Protein AF-A0A7Y3GIX7-F1 (afdb_monomer_lite)

Secondary structure (DSSP, 8-state):
--SSS-SEEEEEEEEE-TTS-EEEEEEEEE-TTT-----HHHHT--SSSS-S----STT-SS-GGGS---

Structure (mmCIF, N/CA/C/O backbone):
data_AF-A0A7Y3GIX7-F1
#
_entry.id   AF-A0A7Y3GIX7-F1
#
loop_
_atom_site.group_PDB
_atom_site.id
_atom_site.type_symbol
_atom_site.label_atom_id
_atom_site.label_alt_id
_atom_site.label_comp_id
_atom_site.label_asym_id
_atom_site.label_entity_id
_atom_site.label_seq_id
_atom_site.pdbx_PDB_ins_code
_atom_site.Cartn_x
_atom_site.Cartn_y
_atom_site.Cartn_z
_atom_site.occupancy
_atom_site.B_iso_or_equiv
_atom_site.auth_seq_id
_atom_site.auth_comp_id
_atom_site.auth_asym_id
_atom_site.auth_atom_id
_atom_site.pdbx_PDB_model_num
ATOM 1 N N . CYS A 1 1 ? -3.076 2.385 -9.454 1.00 93.25 1 CYS A N 1
ATOM 2 C CA . CYS A 1 1 ? -1.680 2.096 -9.845 1.00 93.25 1 CYS A CA 1
ATOM 3 C C . CYS A 1 1 ? -1.564 2.223 -11.361 1.00 93.25 1 CYS A C 1
ATOM 5 O O . CYS A 1 1 ? -2.321 1.531 -12.044 1.00 93.25 1 CYS A O 1
ATOM 7 N N . PRO A 1 2 ? -0.704 3.130 -11.855 1.00 95.06 2 PRO A N 1
ATOM 8 C CA . PRO A 1 2 ? -0.578 3.446 -13.275 1.00 95.06 2 PRO A CA 1
ATOM 9 C C . PRO A 1 2 ? 0.400 2.523 -14.021 1.00 95.06 2 PRO A C 1
ATOM 11 O O . PRO A 1 2 ? 0.534 2.646 -15.230 1.00 95.06 2 PRO A O 1
ATOM 14 N N . THR A 1 3 ? 1.093 1.613 -13.331 1.00 95.06 3 THR A N 1
ATOM 15 C CA . THR A 1 3 ? 2.074 0.717 -13.957 1.00 95.06 3 THR A CA 1
ATOM 16 C C . THR A 1 3 ? 1.400 -0.468 -14.654 1.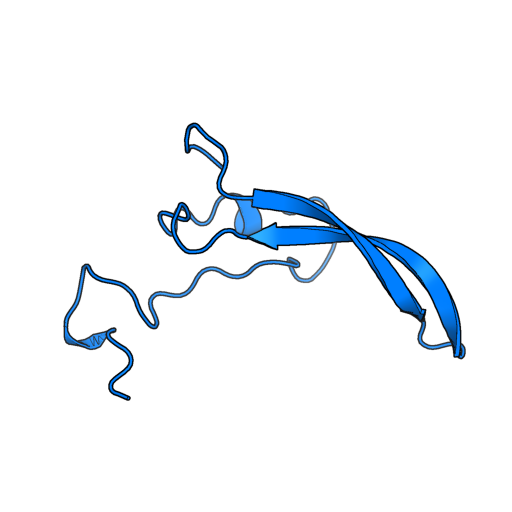00 95.06 3 THR A C 1
ATOM 18 O O . THR A 1 3 ? 0.324 -0.918 -14.241 1.00 95.06 3 THR A O 1
ATOM 21 N N . SER A 1 4 ? 2.067 -1.001 -15.681 1.00 94.00 4 SER A N 1
ATOM 22 C CA . SER A 1 4 ? 1.732 -2.270 -16.331 1.00 94.00 4 SER A CA 1
ATOM 23 C C . SER A 1 4 ? 2.982 -3.159 -16.351 1.00 94.00 4 SER A C 1
ATOM 25 O O . SER A 1 4 ? 3.945 -2.802 -17.028 1.00 94.00 4 SER A O 1
ATOM 27 N N . PRO A 1 5 ? 3.021 -4.272 -15.596 1.00 94.50 5 PRO A N 1
ATOM 28 C CA . PRO A 1 5 ? 1.988 -4.778 -14.684 1.00 94.50 5 PRO A CA 1
ATOM 29 C C . PRO A 1 5 ? 1.753 -3.872 -13.459 1.00 94.50 5 PRO A C 1
ATOM 31 O O . PRO A 1 5 ? 2.617 -3.081 -13.071 1.00 94.50 5 PRO A O 1
ATOM 34 N N . LYS A 1 6 ? 0.576 -3.991 -12.825 1.00 94.69 6 LYS A N 1
ATOM 35 C CA . LYS A 1 6 ? 0.247 -3.231 -11.605 1.00 94.69 6 LYS A CA 1
ATOM 36 C C . LYS A 1 6 ? 1.202 -3.607 -10.466 1.00 94.69 6 LYS A C 1
ATOM 38 O O . LYS A 1 6 ? 1.500 -4.779 -10.263 1.00 94.69 6 LYS A O 1
ATOM 43 N N . ALA A 1 7 ? 1.628 -2.608 -9.697 1.00 96.81 7 ALA A N 1
ATOM 44 C CA . ALA A 1 7 ? 2.458 -2.789 -8.504 1.00 96.81 7 ALA A CA 1
ATOM 45 C C . ALA A 1 7 ? 1.657 -3.058 -7.214 1.00 96.81 7 ALA A C 1
ATOM 47 O O . ALA A 1 7 ? 2.253 -3.325 -6.181 1.00 96.81 7 ALA A O 1
ATOM 48 N N . ILE A 1 8 ? 0.325 -2.959 -7.247 1.00 96.44 8 ILE A N 1
ATOM 49 C CA . ILE A 1 8 ? -0.561 -3.213 -6.099 1.00 96.44 8 ILE A CA 1
ATOM 50 C C . ILE A 1 8 ? -1.561 -4.317 -6.443 1.00 96.44 8 ILE A C 1
ATOM 52 O O . ILE A 1 8 ? -2.113 -4.318 -7.547 1.00 96.44 8 ILE A O 1
ATOM 56 N N . TYR A 1 9 ? -1.814 -5.208 -5.489 1.00 95.62 9 TYR A N 1
ATOM 57 C CA . TYR A 1 9 ? -2.789 -6.294 -5.576 1.00 95.62 9 TYR A CA 1
ATOM 58 C C . TYR A 1 9 ? -3.475 -6.540 -4.228 1.00 95.62 9 TYR A C 1
ATOM 60 O O . TYR A 1 9 ? -3.025 -6.035 -3.204 1.00 95.62 9 TYR A O 1
ATOM 68 N N . LEU A 1 10 ? -4.579 -7.288 -4.229 1.00 95.38 10 LEU A N 1
ATOM 69 C CA . LEU A 1 10 ? -5.234 -7.753 -3.006 1.00 95.38 10 LEU A CA 1
ATOM 70 C C . LEU A 1 10 ? -4.743 -9.166 -2.681 1.00 95.38 10 LEU A C 1
ATOM 72 O O . LEU A 1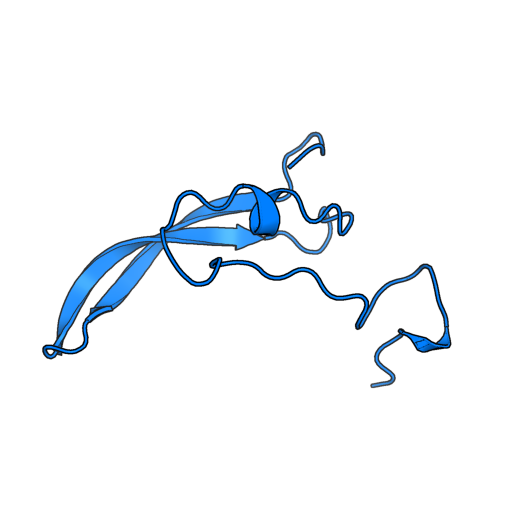 10 ? -4.707 -10.020 -3.566 1.00 95.38 10 LEU A O 1
ATOM 76 N N . LYS A 1 11 ? -4.362 -9.403 -1.424 1.00 95.50 11 LYS A N 1
ATOM 77 C CA . LYS A 1 11 ? -4.056 -10.731 -0.879 1.00 95.50 11 LYS A CA 1
ATOM 78 C C . LYS A 1 11 ? -5.094 -11.100 0.178 1.00 95.50 11 LYS A C 1
ATOM 80 O O . LYS A 1 11 ? -5.509 -10.236 0.947 1.00 95.50 11 LYS A O 1
ATOM 85 N N . ASN A 1 12 ? -5.494 -12.366 0.229 1.00 96.75 12 ASN A N 1
ATOM 86 C CA . ASN A 1 12 ? -6.308 -12.869 1.334 1.00 96.75 12 ASN A CA 1
ATOM 87 C C . ASN A 1 12 ? -5.424 -13.034 2.575 1.00 96.75 12 ASN A C 1
ATOM 89 O O . ASN A 1 12 ? -4.308 -13.542 2.465 1.00 96.75 12 ASN A O 1
ATOM 93 N N . ASP A 1 13 ? -5.917 -12.596 3.727 1.00 95.50 13 ASP A N 1
ATOM 94 C CA . ASP A 1 13 ? -5.231 -12.692 5.013 1.00 95.50 13 ASP A CA 1
ATOM 95 C C . ASP A 1 13 ? -6.246 -12.894 6.149 1.00 95.50 13 ASP A C 1
ATOM 97 O O . ASP A 1 13 ? -7.434 -12.605 5.981 1.00 95.50 13 ASP A O 1
ATOM 101 N N . ILE A 1 14 ? -5.787 -13.387 7.299 1.00 96.44 14 ILE A N 1
ATOM 102 C CA . ILE A 1 14 ? -6.616 -13.547 8.500 1.00 96.44 14 ILE A CA 1
ATOM 103 C C . ILE A 1 14 ? -6.156 -12.515 9.524 1.00 96.44 14 ILE A C 1
ATOM 105 O O . ILE A 1 14 ? -5.006 -12.534 9.957 1.00 96.44 14 ILE A O 1
ATOM 109 N N . VAL A 1 15 ? -7.054 -11.612 9.917 1.00 93.69 15 VAL A N 1
ATOM 110 C CA . VAL A 1 15 ? -6.768 -10.561 10.903 1.00 93.69 15 VAL A CA 1
ATOM 111 C C . VAL A 1 15 ? -7.566 -10.783 12.178 1.00 93.69 15 VAL A C 1
ATOM 113 O O . VAL A 1 15 ? -8.719 -11.214 12.132 1.00 93.69 15 VAL A O 1
ATOM 116 N N . THR A 1 16 ? -6.962 -10.461 13.319 1.00 95.81 16 THR A N 1
ATOM 117 C CA . THR A 1 16 ? -7.651 -10.453 14.612 1.00 95.81 16 THR A CA 1
ATOM 118 C C . THR A 1 16 ? -8.317 -9.099 14.814 1.00 95.81 16 THR A C 1
ATOM 120 O O . THR A 1 16 ? -7.652 -8.061 14.800 1.00 95.81 16 THR A O 1
ATOM 123 N N . ALA A 1 17 ? -9.635 -9.104 14.973 1.00 91.25 17 ALA A N 1
ATOM 124 C CA . ALA A 1 17 ? -10.419 -7.921 15.279 1.00 91.25 17 ALA A CA 1
ATOM 125 C C . ALA A 1 17 ? -10.259 -7.516 16.762 1.00 91.25 17 ALA A C 1
ATOM 127 O O . ALA A 1 17 ? -9.819 -8.323 17.585 1.00 91.25 17 ALA A O 1
ATOM 128 N N . PRO A 1 18 ? -10.606 -6.269 17.135 1.00 92.19 18 PRO A N 1
ATOM 129 C CA . PRO A 1 18 ? -10.473 -5.789 18.516 1.00 92.19 18 PRO A CA 1
ATOM 130 C C . PRO A 1 18 ? -11.265 -6.593 19.559 1.00 92.19 18 PRO A C 1
ATOM 132 O O . PRO A 1 18 ? -10.934 -6.553 20.738 1.00 92.19 18 PRO A O 1
ATOM 135 N N . ASP A 1 19 ? -12.304 -7.311 19.133 1.00 94.75 19 ASP A N 1
ATOM 136 C CA . ASP A 1 19 ? -13.137 -8.191 19.959 1.00 94.75 19 ASP A CA 1
ATOM 137 C C . ASP A 1 19 ? -12.532 -9.597 20.162 1.00 94.75 19 ASP A C 1
ATOM 139 O O . ASP A 1 19 ? -13.125 -10.431 20.841 1.00 94.75 19 ASP A O 1
ATOM 143 N N . GLY A 1 20 ? -11.353 -9.866 19.589 1.00 93.44 20 GLY A N 1
ATOM 144 C CA . GLY A 1 20 ? -10.662 -11.155 19.657 1.00 93.44 20 GLY A CA 1
ATOM 145 C C . GLY A 1 20 ? -11.088 -12.162 18.586 1.00 93.44 20 GLY A C 1
ATOM 146 O O . GLY A 1 20 ? -10.481 -13.229 18.488 1.00 93.44 20 GLY A O 1
ATOM 147 N N . ASN A 1 21 ? -12.078 -11.837 17.750 1.00 95.44 21 ASN A N 1
ATOM 148 C CA . ASN A 1 21 ? -12.501 -12.705 16.656 1.00 95.44 21 ASN A CA 1
ATOM 149 C C . ASN A 1 21 ? -11.512 -12.643 15.484 1.00 95.44 21 ASN A C 1
ATOM 151 O O . ASN A 1 21 ? -10.855 -11.628 15.247 1.00 95.44 21 ASN A O 1
ATOM 155 N N . THR A 1 22 ? -11.415 -13.729 14.715 1.00 95.88 22 THR A N 1
ATOM 156 C CA . THR A 1 22 ? -10.598 -13.768 13.492 1.00 95.88 22 THR A CA 1
ATOM 157 C C . THR A 1 22 ? 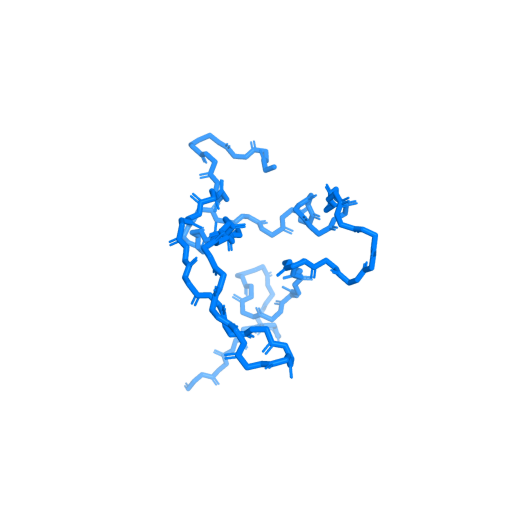-11.472 -13.560 12.261 1.00 95.88 22 THR A C 1
ATOM 159 O O . THR A 1 22 ? -12.563 -14.119 12.155 1.00 95.88 22 THR A O 1
ATOM 162 N N . LEU A 1 23 ? -11.004 -12.733 11.327 1.00 95.25 23 LEU A N 1
ATOM 163 C CA . LEU A 1 23 ? -11.728 -12.373 10.112 1.00 95.25 23 LEU A CA 1
ATOM 164 C C . LEU A 1 23 ? -10.847 -12.607 8.887 1.00 95.25 23 LEU A C 1
ATOM 166 O O . LEU A 1 23 ? -9.718 -12.119 8.822 1.00 95.25 23 LEU A O 1
ATOM 170 N N . ALA A 1 24 ? -11.384 -13.315 7.894 1.00 95.62 24 ALA A N 1
ATOM 171 C CA . ALA A 1 24 ? -10.765 -13.414 6.580 1.00 95.62 24 ALA A CA 1
ATOM 172 C C . ALA A 1 24 ? -11.032 -12.121 5.797 1.00 95.62 24 ALA A C 1
ATOM 174 O O . ALA A 1 24 ? -12.183 -11.760 5.544 1.00 95.62 24 ALA A O 1
ATOM 175 N N . VAL A 1 25 ? -9.970 -11.415 5.419 1.00 94.06 25 VAL A N 1
ATOM 176 C CA . VAL A 1 25 ? -10.039 -10.115 4.744 1.00 94.06 25 VAL A CA 1
ATOM 177 C C . VAL A 1 25 ? -9.107 -10.070 3.538 1.00 94.06 25 VAL A C 1
ATOM 179 O O . VAL A 1 25 ? -8.154 -10.838 3.429 1.00 94.06 25 VAL A O 1
ATOM 182 N N . GLN A 1 26 ? -9.368 -9.134 2.628 1.0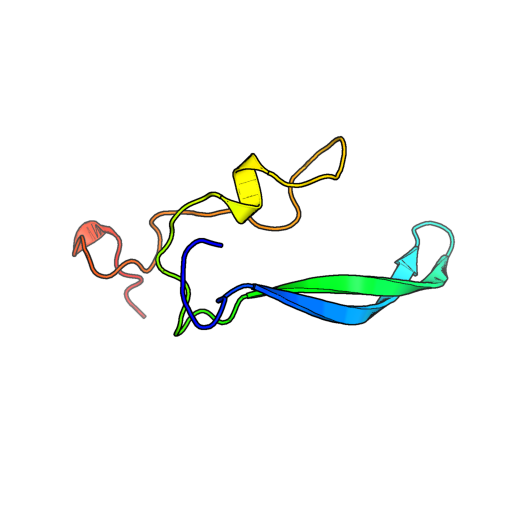0 94.25 26 GLN A N 1
ATOM 183 C CA . GLN A 1 26 ? -8.466 -8.823 1.523 1.00 94.25 26 GLN A CA 1
ATOM 184 C C . GLN A 1 26 ? -7.647 -7.579 1.861 1.00 94.25 26 GLN A C 1
ATOM 186 O O . GLN A 1 26 ? -8.188 -6.476 1.942 1.00 94.25 26 GLN A O 1
ATOM 191 N N . LEU A 1 27 ? -6.339 -7.751 2.038 1.00 93.69 27 LEU A N 1
ATOM 192 C CA . LEU A 1 27 ? -5.410 -6.662 2.322 1.00 93.69 27 LEU A CA 1
ATOM 193 C C . LEU A 1 27 ? -4.673 -6.235 1.054 1.00 93.69 27 LEU A C 1
ATOM 195 O O . LEU A 1 27 ? -4.301 -7.083 0.238 1.00 93.69 27 LEU A O 1
ATOM 199 N N . PRO A 1 28 ? -4.414 -4.931 0.873 1.00 95.31 28 PRO A N 1
ATOM 200 C CA . PRO A 1 28 ? -3.572 -4.486 -0.217 1.00 95.31 28 PRO A CA 1
ATOM 201 C C . PRO A 1 28 ? -2.118 -4.898 0.040 1.00 95.31 28 PRO A C 1
ATOM 203 O O . PRO A 1 28 ? -1.587 -4.737 1.137 1.00 95.31 28 PRO A O 1
ATOM 206 N N . PHE A 1 29 ? -1.458 -5.394 -0.997 1.00 95.44 29 PHE A N 1
ATOM 207 C CA . PHE A 1 29 ? -0.036 -5.698 -1.015 1.00 95.44 29 PHE A CA 1
ATOM 208 C C . PHE A 1 29 ? 0.627 -4.917 -2.148 1.00 95.44 29 PHE A C 1
ATOM 210 O O . PHE A 1 29 ? 0.088 -4.821 -3.254 1.00 95.44 29 PHE A O 1
ATOM 217 N N . VAL A 1 30 ? 1.809 -4.365 -1.873 1.00 95.69 30 VAL A N 1
ATOM 218 C CA . VAL A 1 30 ? 2.591 -3.580 -2.832 1.00 95.69 30 VAL A CA 1
ATOM 219 C C . VAL A 1 30 ? 3.879 -4.318 -3.180 1.00 95.69 30 VAL A C 1
ATOM 221 O O . VAL A 1 30 ? 4.703 -4.587 -2.312 1.00 95.69 30 VAL A O 1
ATOM 224 N N . ASP A 1 31 ? 4.085 -4.592 -4.466 1.00 94.56 31 ASP A N 1
ATOM 225 C CA . ASP A 1 31 ? 5.385 -4.998 -4.992 1.00 94.56 31 ASP A CA 1
ATOM 226 C C . ASP A 1 31 ? 6.282 -3.761 -5.135 1.00 94.56 31 ASP A C 1
ATOM 228 O O . ASP A 1 31 ? 6.160 -2.978 -6.084 1.00 94.56 31 ASP A O 1
A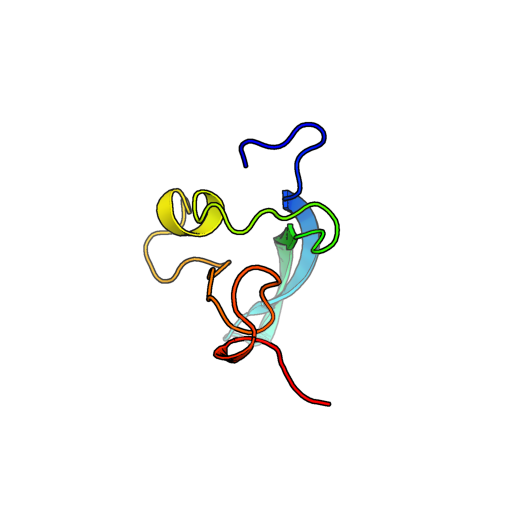TOM 232 N N . LEU A 1 32 ? 7.191 -3.585 -4.174 1.00 90.12 32 LEU A N 1
ATOM 233 C CA . LEU A 1 32 ? 8.114 -2.451 -4.127 1.00 90.12 32 LEU A CA 1
ATOM 234 C C . LEU A 1 32 ? 9.054 -2.388 -5.337 1.00 90.12 32 LEU A C 1
ATOM 236 O O . LEU A 1 32 ? 9.459 -1.293 -5.710 1.00 90.12 32 LEU A O 1
ATOM 240 N N . LYS A 1 33 ? 9.350 -3.514 -6.005 1.00 90.56 33 LYS A N 1
ATOM 241 C CA . LYS A 1 33 ? 10.204 -3.518 -7.208 1.00 90.56 33 LYS A CA 1
ATOM 242 C C . LYS A 1 33 ? 9.514 -2.881 -8.414 1.00 90.56 33 LYS A C 1
ATOM 244 O O . LYS A 1 33 ? 10.183 -2.429 -9.337 1.00 90.56 33 LYS A O 1
ATOM 249 N N . ARG A 1 34 ? 8.178 -2.865 -8.422 1.00 92.69 34 ARG A N 1
ATOM 250 C CA . ARG A 1 34 ? 7.350 -2.281 -9.492 1.00 92.69 34 ARG A CA 1
ATOM 251 C C . ARG A 1 34 ? 6.737 -0.941 -9.096 1.00 92.69 34 ARG A C 1
ATOM 253 O O . ARG A 1 34 ? 6.228 -0.219 -9.951 1.00 92.69 34 ARG A O 1
ATOM 260 N N . CYS A 1 35 ? 6.716 -0.621 -7.806 1.00 93.62 35 CYS A N 1
ATOM 261 C CA . CYS A 1 35 ? 6.125 0.606 -7.302 1.00 93.62 35 CYS A CA 1
ATOM 262 C C . CYS A 1 35 ? 6.973 1.819 -7.702 1.00 93.62 35 CYS A C 1
ATOM 264 O O . CYS A 1 35 ? 8.139 1.920 -7.347 1.00 93.62 35 CYS A O 1
ATOM 266 N N . VAL A 1 36 ? 6.355 2.778 -8.392 1.00 93.19 36 VAL A N 1
ATOM 267 C CA . VAL A 1 36 ? 7.013 4.024 -8.832 1.00 93.19 36 VAL A CA 1
ATOM 268 C C . VAL A 1 36 ? 6.739 5.218 -7.907 1.00 93.19 36 VAL A C 1
ATOM 270 O O . VAL A 1 36 ? 6.986 6.358 -8.279 1.00 93.19 36 VAL A O 1
ATOM 273 N N . GLY A 1 37 ? 6.144 4.993 -6.730 1.00 94.00 37 GLY A N 1
ATOM 274 C CA . GLY A 1 37 ? 5.860 6.071 -5.770 1.00 94.00 37 GLY A CA 1
ATOM 275 C C . GLY A 1 37 ? 4.776 7.072 -6.206 1.00 94.00 37 GLY A C 1
ATOM 276 O O . GLY A 1 37 ? 4.757 8.198 -5.731 1.00 94.00 37 GLY A O 1
ATOM 277 N N . CYS A 1 38 ? 3.856 6.688 -7.100 1.00 95.19 38 CYS A N 1
ATOM 278 C CA . CYS A 1 38 ? 2.853 7.603 -7.680 1.00 95.19 38 CYS A CA 1
ATOM 279 C C . CYS A 1 38 ? 1.761 8.137 -6.724 1.00 95.19 38 CYS A C 1
ATOM 281 O O . CYS A 1 38 ? 0.952 8.955 -7.146 1.00 95.19 38 CYS A O 1
ATOM 283 N N . GLY A 1 39 ? 1.628 7.609 -5.503 1.00 95.62 39 GLY A N 1
ATOM 284 C CA . GLY A 1 39 ? 0.617 8.052 -4.525 1.00 95.62 39 GLY A CA 1
ATOM 285 C C . GLY A 1 39 ? -0.857 7.729 -4.832 1.00 95.62 39 GLY A C 1
ATOM 286 O O . GLY A 1 39 ? -1.717 7.945 -3.983 1.00 95.62 39 GLY A O 1
ATOM 287 N N . ILE A 1 40 ? -1.200 7.157 -5.996 1.00 96.69 40 ILE A N 1
ATOM 288 C CA . ILE A 1 40 ? -2.610 6.882 -6.357 1.00 96.69 40 ILE A CA 1
ATOM 289 C C . ILE A 1 40 ? -3.288 5.917 -5.371 1.00 96.69 40 ILE A C 1
ATOM 291 O O . ILE A 1 40 ? -4.470 6.071 -5.083 1.00 96.69 40 ILE A O 1
ATOM 295 N N . CYS A 1 41 ? -2.568 4.907 -4.873 1.00 96.38 41 CYS A N 1
ATOM 296 C CA . CYS A 1 41 ? -3.108 3.942 -3.906 1.00 96.38 41 CYS A CA 1
ATOM 297 C C . CYS A 1 41 ? -3.496 4.587 -2.570 1.00 96.38 41 CYS A C 1
ATOM 299 O O . CYS A 1 41 ? -4.493 4.191 -1.976 1.00 96.38 41 CYS A O 1
ATOM 301 N N . GLU A 1 42 ? -2.737 5.588 -2.136 1.00 96.81 42 GLU A N 1
ATOM 302 C CA . GLU A 1 42 ? -3.030 6.383 -0.950 1.00 96.81 42 GLU A CA 1
ATOM 303 C C . GLU A 1 42 ? -4.214 7.325 -1.212 1.00 96.81 42 GLU A C 1
ATOM 305 O O . GLU A 1 42 ? -5.206 7.296 -0.488 1.00 96.81 42 GLU A O 1
ATOM 310 N N . ASN A 1 43 ? -4.164 8.092 -2.308 1.00 95.75 43 ASN A N 1
ATOM 311 C CA . ASN A 1 43 ? -5.174 9.103 -2.642 1.00 95.75 43 ASN A CA 1
ATOM 312 C C . ASN A 1 43 ? -6.557 8.520 -2.982 1.00 95.75 43 ASN A C 1
ATOM 314 O O . ASN A 1 43 ? -7.577 9.154 -2.725 1.00 95.75 43 ASN A O 1
ATOM 318 N N . LYS A 1 44 ? -6.599 7.335 -3.600 1.00 95.19 44 LYS A N 1
ATOM 319 C CA . LYS A 1 44 ? -7.836 6.667 -4.039 1.00 95.19 44 LYS A CA 1
ATOM 320 C C . LYS A 1 44 ? -8.231 5.504 -3.136 1.00 95.19 44 LYS A C 1
ATOM 322 O O . LYS A 1 44 ? -8.973 4.627 -3.573 1.00 95.19 44 LYS A O 1
ATOM 327 N N . CYS A 1 45 ? -7.726 5.468 -1.903 1.00 95.25 45 CYS A N 1
ATOM 328 C CA . CYS A 1 45 ? -8.131 4.447 -0.951 1.00 95.25 45 CYS A CA 1
ATOM 329 C C . CYS A 1 45 ? -9.657 4.524 -0.730 1.00 95.25 45 CYS A C 1
ATOM 331 O O . CYS A 1 45 ? -10.164 5.600 -0.417 1.00 95.25 45 CYS A O 1
ATOM 333 N N . PRO A 1 46 ? -10.407 3.418 -0.905 1.00 93.75 46 PRO A N 1
ATOM 334 C CA . PRO A 1 46 ? -11.866 3.436 -0.776 1.00 93.75 46 PRO A CA 1
ATOM 335 C C . PRO A 1 46 ? -12.342 3.471 0.685 1.00 93.75 46 PRO A C 1
ATOM 337 O O . PRO A 1 46 ? -13.529 3.665 0.944 1.00 93.75 46 PRO A O 1
ATOM 340 N N . VAL A 1 47 ? -11.440 3.252 1.644 1.00 91.88 47 VAL A N 1
ATOM 341 C CA . VAL A 1 47 ? -11.767 3.224 3.071 1.00 91.88 47 VAL A CA 1
ATOM 342 C C . VAL A 1 47 ? -11.963 4.650 3.579 1.00 91.88 47 VAL A C 1
ATOM 344 O O . VAL A 1 47 ? -11.116 5.518 3.378 1.00 91.88 47 VAL A O 1
ATOM 347 N N . ARG A 1 48 ? -13.073 4.887 4.283 1.00 87.81 48 ARG A N 1
ATOM 348 C CA . ARG A 1 48 ? -13.298 6.134 5.020 1.00 87.81 48 ARG A CA 1
ATOM 349 C C . ARG A 1 48 ? -12.424 6.117 6.273 1.00 87.81 48 ARG A C 1
ATOM 351 O O . ARG A 1 48 ? -12.756 5.445 7.242 1.00 87.81 48 ARG A O 1
ATOM 358 N N . GLY A 1 49 ? -11.293 6.811 6.231 1.00 91.69 49 GLY A N 1
ATOM 359 C CA . GLY A 1 49 ? -10.337 6.859 7.333 1.00 91.69 49 GLY A CA 1
ATOM 360 C C . GLY A 1 49 ? -8.902 6.946 6.834 1.00 91.69 49 GLY A C 1
ATOM 361 O O . GLY A 1 49 ? -8.630 7.544 5.794 1.00 91.69 49 GLY A O 1
ATOM 362 N N . LEU A 1 50 ? -7.979 6.353 7.591 1.00 93.56 50 LEU A N 1
ATOM 363 C CA . LEU A 1 50 ? -6.580 6.291 7.189 1.00 93.56 50 LEU A CA 1
ATOM 364 C C . LEU A 1 50 ? -6.402 5.312 6.017 1.00 93.56 50 LEU A C 1
ATOM 366 O O . LEU A 1 50 ? -6.914 4.191 6.078 1.00 93.56 50 LEU A O 1
ATOM 370 N N . PRO A 1 51 ? -5.656 5.700 4.969 1.00 95.19 51 PRO A N 1
ATOM 371 C CA . PRO A 1 51 ? -5.386 4.812 3.855 1.00 95.19 51 PRO A CA 1
ATOM 372 C C . PRO A 1 51 ? -4.482 3.661 4.301 1.00 95.19 51 PRO A C 1
ATOM 374 O O . PRO A 1 51 ? -3.538 3.850 5.069 1.00 95.19 51 PRO A O 1
ATOM 377 N N . ALA A 1 52 ? -4.746 2.469 3.769 1.00 94.38 52 ALA A N 1
ATOM 378 C CA . ALA A 1 52 ? -3.965 1.271 4.078 1.00 94.38 52 ALA A CA 1
ATOM 379 C C . ALA A 1 52 ? -2.526 1.318 3.525 1.00 94.38 52 ALA A C 1
ATOM 381 O O . ALA A 1 52 ? -1.657 0.594 3.999 1.00 94.38 52 ALA A O 1
ATOM 382 N N . ILE A 1 53 ? -2.268 2.158 2.518 1.00 95.69 53 ILE A N 1
ATOM 383 C CA . ILE A 1 53 ? -0.936 2.380 1.950 1.00 95.69 53 ILE A CA 1
ATOM 384 C C . ILE A 1 53 ? -0.618 3.865 2.042 1.00 95.69 53 ILE A C 1
ATOM 386 O O . ILE A 1 53 ? -1.449 4.695 1.678 1.00 95.69 53 ILE A O 1
ATOM 390 N N . ARG A 1 54 ? 0.610 4.174 2.463 1.00 94.75 54 ARG A N 1
ATOM 391 C CA . ARG A 1 54 ? 1.186 5.519 2.430 1.00 94.75 54 ARG A CA 1
ATOM 392 C C . ARG A 1 54 ? 2.415 5.541 1.541 1.00 94.75 54 ARG A C 1
ATOM 394 O O . ARG A 1 54 ? 3.195 4.591 1.527 1.00 94.75 54 ARG A O 1
ATOM 401 N N . THR A 1 55 ? 2.581 6.630 0.810 1.00 94.62 55 THR A N 1
ATOM 402 C CA . THR A 1 55 ? 3.737 6.883 -0.042 1.00 94.62 55 THR A CA 1
ATOM 403 C C . THR A 1 55 ? 4.581 7.990 0.567 1.00 94.62 55 THR A C 1
ATOM 405 O O . THR A 1 55 ? 4.108 9.091 0.817 1.00 94.62 55 THR A O 1
ATOM 408 N N . ILE A 1 56 ? 5.846 7.681 0.837 1.00 92.38 56 ILE A N 1
ATOM 409 C CA . ILE A 1 56 ? 6.817 8.621 1.400 1.00 92.38 56 ILE A CA 1
ATOM 410 C C . ILE A 1 56 ? 8.084 8.605 0.550 1.00 92.38 56 ILE A C 1
ATOM 412 O O . ILE A 1 56 ? 8.347 7.634 -0.156 1.00 92.38 56 ILE A O 1
ATOM 416 N N . ALA A 1 57 ? 8.874 9.676 0.621 1.00 89.81 57 ALA A N 1
ATOM 417 C CA . ALA A 1 57 ? 10.129 9.778 -0.123 1.00 89.81 57 ALA A CA 1
ATOM 418 C C . ALA A 1 57 ? 11.264 8.926 0.474 1.00 89.81 57 ALA A C 1
ATOM 420 O O . ALA A 1 57 ? 12.294 8.758 -0.168 1.00 89.81 57 ALA A O 1
ATOM 421 N N . ALA A 1 58 ? 11.104 8.394 1.689 1.00 87.81 58 ALA A N 1
ATOM 422 C CA . ALA A 1 58 ? 12.137 7.589 2.333 1.00 87.81 58 ALA A CA 1
ATOM 423 C C . ALA A 1 58 ? 12.466 6.337 1.502 1.00 87.81 58 ALA A C 1
ATOM 425 O O . ALA A 1 58 ? 11.577 5.564 1.147 1.00 87.81 58 ALA A O 1
ATOM 426 N N . GLY A 1 59 ? 13.750 6.141 1.212 1.00 84.25 59 GLY A N 1
ATOM 427 C CA . GLY A 1 59 ? 14.257 5.032 0.407 1.00 84.25 59 GLY A CA 1
ATOM 428 C C . GLY A 1 59 ? 14.123 5.225 -1.105 1.00 84.25 59 GLY A C 1
ATOM 429 O O . GLY A 1 59 ? 14.299 4.262 -1.847 1.00 84.25 59 GLY A O 1
ATOM 430 N N . GLU A 1 60 ? 13.804 6.428 -1.593 1.00 87.19 60 GLU A N 1
ATOM 431 C CA . GLU A 1 60 ? 13.712 6.666 -3.035 1.00 87.19 60 GLU A CA 1
ATOM 432 C C . GLU A 1 60 ? 15.077 6.776 -3.736 1.00 87.19 60 GLU A C 1
ATOM 434 O O . GLU A 1 60 ? 16.085 7.158 -3.143 1.00 87.19 60 GLU A O 1
ATOM 439 N N . SER A 1 61 ? 15.094 6.540 -5.051 1.00 85.50 61 SER A N 1
ATOM 440 C CA . SER A 1 61 ? 16.305 6.619 -5.879 1.00 85.50 61 SER A CA 1
ATOM 441 C C . SER A 1 61 ? 16.603 8.009 -6.455 1.00 85.50 61 SER A C 1
ATOM 443 O O . SER A 1 61 ? 17.719 8.249 -6.908 1.00 85.50 61 SER A O 1
ATOM 445 N N . ARG A 1 62 ? 15.636 8.939 -6.452 1.00 86.56 62 ARG A N 1
ATOM 446 C CA . ARG A 1 62 ? 15.768 10.259 -7.106 1.00 86.56 62 ARG A CA 1
ATOM 447 C C . ARG A 1 62 ? 16.645 11.245 -6.330 1.00 86.56 62 ARG A C 1
ATOM 449 O O . ARG A 1 62 ? 17.163 12.188 -6.920 1.00 86.56 62 ARG A O 1
ATOM 456 N N . SER A 1 63 ? 16.782 11.059 -5.016 1.00 89.19 63 SER A N 1
ATOM 457 C CA . SER A 1 63 ? 17.490 11.976 -4.120 1.00 89.19 63 SER A CA 1
ATOM 458 C C . SER A 1 63 ? 18.418 11.208 -3.193 1.00 89.19 63 SER A C 1
ATOM 460 O O . SER A 1 63 ? 17.969 10.353 -2.437 1.00 89.19 63 SER A O 1
ATOM 462 N N . ILE A 1 64 ? 19.700 11.580 -3.188 1.00 88.00 64 ILE A N 1
ATOM 463 C CA . ILE A 1 64 ? 20.717 11.008 -2.290 1.00 88.00 64 ILE A CA 1
ATOM 464 C C . ILE A 1 64 ? 20.335 11.235 -0.819 1.00 88.00 64 ILE A C 1
ATOM 466 O O . ILE A 1 64 ? 20.524 10.355 0.010 1.00 88.00 64 ILE A O 1
ATOM 470 N N . LYS A 1 65 ? 19.729 12.388 -0.495 1.00 89.94 65 LYS A N 1
ATOM 471 C CA . LYS A 1 65 ? 19.313 12.729 0.880 1.00 89.94 65 LYS A CA 1
ATOM 472 C C . LYS A 1 65 ? 18.208 11.821 1.423 1.00 89.94 65 LYS A C 1
ATOM 474 O O . LYS A 1 65 ? 18.047 11.727 2.632 1.00 89.94 65 LYS A O 1
ATOM 479 N N . ASN A 1 66 ? 17.433 11.210 0.530 1.00 88.06 66 ASN A N 1
ATOM 480 C CA . ASN A 1 66 ? 16.275 10.397 0.883 1.00 88.06 66 ASN A CA 1
ATOM 481 C C . ASN A 1 66 ? 16.594 8.895 0.864 1.00 88.06 66 ASN A C 1
ATOM 483 O O . ASN A 1 66 ? 15.712 8.088 1.154 1.00 88.06 66 ASN A O 1
ATOM 487 N N . GLN A 1 67 ? 17.831 8.509 0.538 1.00 85.25 67 GLN A N 1
ATOM 488 C CA . GLN A 1 67 ? 18.266 7.120 0.609 1.00 85.25 67 GLN A CA 1
ATOM 489 C C . GLN A 1 67 ? 18.375 6.685 2.073 1.00 85.25 67 GLN A C 1
ATOM 491 O O . GLN A 1 67 ? 18.897 7.412 2.917 1.00 85.25 67 GLN A O 1
ATOM 496 N N . ILE A 1 68 ? 17.870 5.490 2.378 1.00 81.88 68 ILE A N 1
ATOM 497 C CA . ILE A 1 68 ? 18.052 4.874 3.693 1.00 81.88 68 ILE A CA 1
ATOM 498 C C . ILE A 1 68 ? 19.487 4.340 3.714 1.00 81.88 68 ILE A C 1
ATOM 500 O O . ILE A 1 68 ? 19.772 3.341 3.056 1.00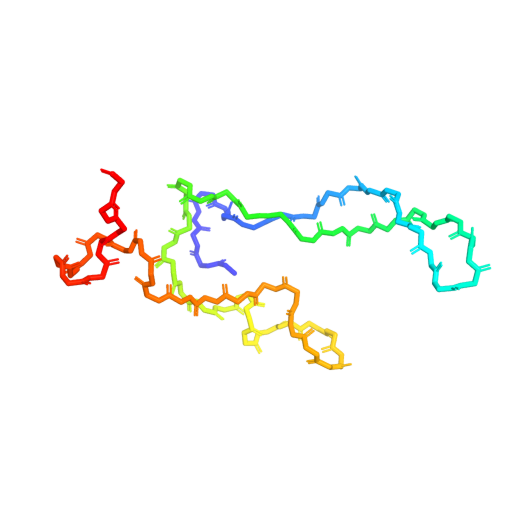 81.88 68 ILE A O 1
ATOM 504 N N . LEU A 1 69 ? 20.392 5.032 4.411 1.00 62.91 69 LEU A N 1
ATOM 505 C CA . LEU A 1 69 ? 21.710 4.483 4.730 1.00 62.91 69 LEU A CA 1
ATOM 506 C C . LEU A 1 69 ? 21.515 3.353 5.751 1.00 62.91 69 LEU A C 1
ATOM 508 O O . LEU A 1 69 ? 21.110 3.618 6.883 1.00 62.91 69 LEU A O 1
ATOM 512 N N . LEU A 1 70 ? 21.748 2.114 5.316 1.00 55.59 70 LEU A N 1
ATOM 513 C CA . LEU A 1 70 ? 21.911 0.935 6.172 1.00 55.59 70 LEU A CA 1
ATOM 514 C C . LEU A 1 70 ? 23.388 0.747 6.513 1.00 55.59 70 LEU A C 1
ATOM 516 O O . LEU A 1 70 ? 24.217 0.936 5.592 1.00 55.59 70 LEU A O 1
#

Sequence (70 aa):
CPTSPKAIYLKNDIVTAPDGNTLAVQLPFVDLKRCVGCGICENKCPVRGLPAIRTIAAGESRSIKNQILL

Foldseek 3Di:
DPDVVDQKDWDWDWDQDPVRDIDTDTAIDGNPVRDPLPCCQQVVQPDPDGGSDDGDLACDPPDPVRRPDD

pLDDT: mean 92.14, std 6.6, range [55.59, 96.81]

Radius of gyration: 14.91 Å; chains: 1; bounding box: 35×26×36 Å